Protein AF-A0A177AQ16-F1 (afdb_monomer)

Solvent-accessible surface area (backbone atoms only — not comparable to full-atom values): 6070 Å² total; per-residue (Å²): 133,86,78,78,77,76,76,66,74,40,43,29,42,96,90,61,44,69,71,52,60,53,62,63,48,50,55,49,49,52,50,51,50,56,73,67,41,44,100,90,51,68,73,52,68,69,56,49,39,50,51,51,53,63,45,31,23,72,60,44,40,55,52,37,63,75,70,69,60,80,88,45,57,67,56,44,51,53,54,47,62,66,61,51,77,66,61,54,54,47,57,52,49,53,54,55,56,65,73,75,112

Organism: NCBI:txid1819745

Secondary structure (DSSP, 8-state):
-----PPPPPSB-TTS-BSS-HHHHHHHHHHHHHHH-BTTBPPPHHHHHHHHHHHT-HHHHHHHHHHT--S-HHHHHHHHHH--HHHHHHHHHHHHHHTT-

pLDDT: mean 77.18, std 14.96, range [37.41, 91.69]

Structure (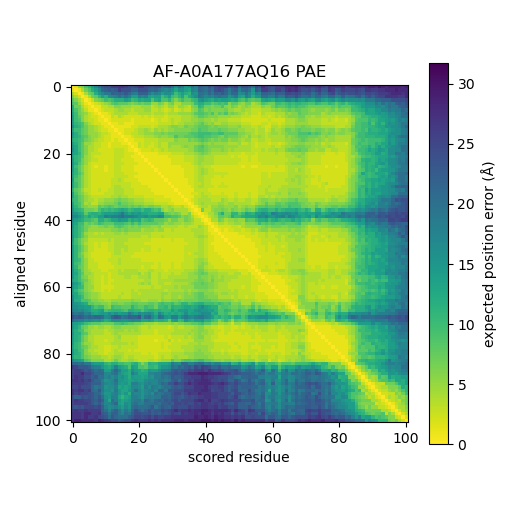mmCIF, N/CA/C/O backbone):
data_AF-A0A177AQ16-F1
#
_entry.id   AF-A0A177AQ16-F1
#
loop_
_atom_site.group_PDB
_atom_site.id
_atom_site.type_symbol
_atom_site.label_atom_id
_atom_site.label_alt_id
_atom_site.label_comp_id
_atom_site.label_asym_id
_atom_site.label_entity_id
_atom_site.label_seq_id
_atom_site.pdbx_PDB_ins_code
_atom_site.Cartn_x
_atom_site.Cartn_y
_atom_site.Cartn_z
_atom_site.occupancy
_atom_site.B_iso_or_equiv
_atom_site.auth_seq_id
_atom_site.auth_comp_id
_atom_site.auth_asym_id
_atom_site.auth_atom_id
_atom_site.pdbx_PDB_model_num
ATOM 1 N N . MET A 1 1 ? -17.857 22.119 0.688 1.00 37.41 1 MET A N 1
ATOM 2 C CA . MET A 1 1 ? -16.817 21.950 -0.349 1.00 37.41 1 MET A CA 1
ATOM 3 C C . MET A 1 1 ? -16.140 20.616 -0.064 1.00 37.41 1 MET A C 1
ATOM 5 O O . MET A 1 1 ? -15.395 20.536 0.899 1.00 37.41 1 MET A O 1
ATOM 9 N N . TYR A 1 2 ? -16.501 19.542 -0.773 1.00 42.00 2 TYR A N 1
ATOM 10 C CA . TYR A 1 2 ? -15.876 18.234 -0.548 1.00 42.00 2 TYR A CA 1
ATOM 11 C C . TYR A 1 2 ? -14.489 18.258 -1.191 1.00 42.00 2 TYR A C 1
ATOM 13 O O . TYR A 1 2 ? -14.365 18.243 -2.414 1.00 42.00 2 TYR A O 1
ATOM 21 N N . THR A 1 3 ? -13.442 18.375 -0.379 1.00 47.94 3 THR A N 1
ATOM 22 C CA . THR A 1 3 ? -12.072 18.142 -0.833 1.00 47.94 3 THR A CA 1
ATOM 23 C C . THR A 1 3 ? -11.933 16.652 -1.105 1.00 47.94 3 THR A C 1
ATOM 25 O O . THR A 1 3 ? -11.768 15.861 -0.180 1.00 47.94 3 THR A O 1
ATOM 28 N N . TRP A 1 4 ? -12.061 16.256 -2.370 1.00 52.28 4 TRP A N 1
ATOM 29 C CA . TRP A 1 4 ? -11.759 14.896 -2.796 1.00 52.28 4 TRP A CA 1
ATOM 30 C C . TRP A 1 4 ? -10.267 14.662 -2.586 1.00 52.28 4 TRP A C 1
ATOM 32 O O . TRP A 1 4 ? -9.431 15.194 -3.316 1.00 52.28 4 TRP A O 1
ATOM 42 N N . ILE A 1 5 ? -9.924 13.914 -1.543 1.00 66.12 5 ILE A N 1
ATOM 43 C CA . ILE A 1 5 ? -8.538 13.541 -1.291 1.00 66.12 5 ILE A CA 1
ATOM 44 C C . ILE A 1 5 ? -8.192 12.471 -2.308 1.00 66.12 5 ILE A C 1
ATOM 46 O O . ILE A 1 5 ? -8.770 11.385 -2.322 1.00 66.12 5 ILE A O 1
ATOM 50 N N . VAL A 1 6 ? -7.269 12.816 -3.196 1.00 75.69 6 VAL A N 1
ATOM 51 C CA . VAL A 1 6 ? -6.828 11.918 -4.255 1.00 75.69 6 VAL A CA 1
ATOM 52 C C . VAL A 1 6 ? -6.042 10.773 -3.608 1.00 75.69 6 VAL A C 1
ATOM 54 O O . VAL A 1 6 ? -5.117 11.048 -2.836 1.00 75.69 6 VAL A O 1
ATOM 57 N N . PRO A 1 7 ? -6.381 9.503 -3.895 1.00 80.50 7 PRO A N 1
ATOM 58 C CA . PRO A 1 7 ? -5.606 8.377 -3.399 1.00 80.50 7 PRO A CA 1
ATOM 59 C C . PRO A 1 7 ? -4.150 8.474 -3.880 1.00 80.50 7 PRO A C 1
ATOM 61 O O . PRO A 1 7 ? -3.880 9.010 -4.964 1.00 80.50 7 PRO A O 1
ATOM 64 N N . PRO A 1 8 ? -3.184 7.979 -3.088 1.00 86.12 8 PRO A N 1
ATOM 65 C CA . PRO A 1 8 ? -1.796 7.947 -3.516 1.00 86.12 8 PRO A CA 1
ATOM 66 C C . PRO A 1 8 ? -1.663 7.148 -4.817 1.00 86.12 8 PRO A C 1
ATOM 68 O O . PRO A 1 8 ? -2.356 6.156 -5.032 1.00 86.12 8 PRO A O 1
ATOM 71 N N . ARG A 1 9 ? -0.755 7.587 -5.696 1.00 87.06 9 ARG A N 1
ATOM 72 C CA . ARG A 1 9 ? -0.398 6.818 -6.896 1.00 87.06 9 ARG A CA 1
ATOM 73 C C . ARG A 1 9 ? 0.206 5.474 -6.486 1.00 87.06 9 ARG A C 1
ATOM 75 O O . ARG A 1 9 ? 0.833 5.389 -5.432 1.00 87.06 9 ARG A O 1
ATOM 82 N N . GLU A 1 10 ? 0.068 4.473 -7.348 1.00 89.50 10 GLU A N 1
ATOM 83 C CA . GLU A 1 10 ? 0.676 3.149 -7.172 1.00 89.50 10 GLU A CA 1
ATOM 84 C C . GLU A 1 10 ? 2.178 3.259 -6.873 1.00 89.50 10 GLU A C 1
ATOM 86 O O . GLU A 1 10 ? 2.868 4.108 -7.445 1.00 89.50 10 GLU A O 1
ATOM 91 N N . LEU A 1 11 ? 2.695 2.401 -5.989 1.00 88.75 11 LEU A N 1
ATOM 92 C CA . LEU A 1 11 ? 4.097 2.445 -5.564 1.00 88.75 11 LEU A CA 1
ATOM 93 C C . LEU A 1 11 ? 5.050 2.082 -6.711 1.00 88.75 11 LEU A C 1
ATOM 95 O O . LEU A 1 11 ? 6.106 2.696 -6.862 1.00 88.75 11 LEU A O 1
ATOM 99 N N . ILE A 1 12 ? 4.670 1.091 -7.520 1.00 86.19 12 ILE A N 1
ATOM 100 C CA . ILE A 1 12 ? 5.443 0.617 -8.670 1.00 86.19 12 ILE A CA 1
ATOM 101 C C . ILE A 1 12 ? 4.624 0.833 -9.939 1.00 86.19 12 ILE A C 1
ATOM 103 O O . ILE A 1 12 ? 3.521 0.310 -10.059 1.00 86.19 12 ILE A O 1
ATOM 107 N N . ASP A 1 13 ? 5.187 1.561 -10.902 1.00 83.00 13 ASP A N 1
ATOM 108 C CA . ASP A 1 13 ? 4.534 1.830 -12.178 1.00 83.00 13 ASP A CA 1
ATOM 109 C C . ASP A 1 13 ? 4.487 0.599 -13.106 1.00 83.00 13 ASP A C 1
ATOM 111 O O . ASP A 1 13 ? 5.110 -0.446 -12.886 1.00 83.00 13 ASP A O 1
ATOM 115 N N . LYS A 1 14 ? 3.797 0.747 -14.242 1.00 81.50 14 LYS A N 1
ATOM 116 C CA . LYS A 1 14 ? 3.700 -0.294 -15.280 1.00 81.50 14 LYS A CA 1
ATOM 117 C C . LYS A 1 14 ? 5.061 -0.726 -15.840 1.00 81.50 14 LYS A C 1
ATOM 119 O O . LYS A 1 14 ? 5.206 -1.861 -16.295 1.00 81.50 14 LYS A O 1
ATOM 124 N N . THR A 1 15 ? 6.079 0.131 -15.790 1.00 78.94 15 THR A N 1
ATOM 125 C CA . THR A 1 15 ? 7.446 -0.189 -16.234 1.00 78.94 15 THR A CA 1
ATOM 126 C C . THR A 1 15 ? 8.242 -0.967 -15.187 1.00 78.94 15 THR A C 1
ATOM 128 O O . THR A 1 15 ? 9.278 -1.549 -15.515 1.00 78.94 15 THR A O 1
ATOM 131 N N . GLY A 1 16 ? 7.706 -1.076 -13.970 1.00 74.94 16 GLY A N 1
ATOM 132 C CA . GLY A 1 16 ? 8.339 -1.713 -12.829 1.00 74.94 16 GLY A CA 1
ATOM 133 C C . GLY A 1 16 ? 9.177 -0.758 -11.987 1.00 74.94 16 GLY A C 1
ATOM 134 O O . GLY A 1 16 ? 9.873 -1.250 -11.121 1.00 74.94 16 GLY A O 1
ATOM 135 N N . LYS A 1 17 ? 9.149 0.560 -12.214 1.00 81.25 17 LYS A N 1
ATOM 136 C CA . LYS A 1 17 ? 9.928 1.537 -11.435 1.00 81.25 17 LYS A CA 1
ATOM 137 C C . LYS A 1 17 ? 9.129 2.085 -10.258 1.00 81.25 17 LYS A C 1
ATOM 139 O O . LYS A 1 17 ? 7.907 2.194 -10.341 1.00 81.25 17 LYS A O 1
ATOM 144 N N . PHE A 1 18 ? 9.822 2.489 -9.195 1.00 85.12 18 PHE A N 1
ATOM 145 C CA . PHE A 1 18 ? 9.194 3.242 -8.115 1.00 85.12 18 PHE A CA 1
A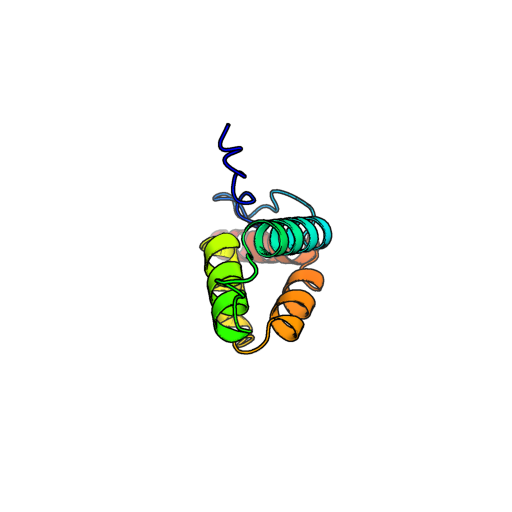TOM 146 C C . PHE A 1 18 ? 8.705 4.602 -8.613 1.00 85.12 18 PHE A C 1
ATOM 148 O O . PHE A 1 18 ? 9.453 5.345 -9.250 1.00 85.12 18 PHE A O 1
ATOM 155 N N . THR A 1 19 ? 7.447 4.933 -8.323 1.00 85.25 19 THR A N 1
ATOM 156 C CA . THR A 1 19 ? 6.878 6.256 -8.637 1.00 85.25 19 THR A CA 1
ATOM 157 C C . THR A 1 19 ? 7.308 7.317 -7.627 1.00 85.25 19 THR A C 1
ATOM 159 O O . THR A 1 19 ? 7.345 8.509 -7.933 1.00 85.25 19 THR A O 1
ATOM 162 N N . ILE A 1 20 ? 7.617 6.875 -6.412 1.00 87.31 20 ILE A N 1
ATOM 163 C CA . ILE A 1 20 ? 8.108 7.652 -5.286 1.00 87.31 20 ILE A CA 1
ATOM 164 C C . ILE A 1 20 ? 8.875 6.699 -4.365 1.00 87.31 20 ILE A C 1
ATOM 166 O O . ILE A 1 20 ? 8.658 5.488 -4.395 1.00 87.31 20 ILE A O 1
ATOM 170 N N . ASP A 1 21 ? 9.751 7.257 -3.536 1.00 87.06 21 ASP A N 1
ATOM 171 C CA . ASP A 1 21 ? 10.392 6.534 -2.443 1.00 87.06 21 ASP A CA 1
ATOM 172 C C . ASP A 1 21 ? 9.367 5.712 -1.612 1.00 87.06 21 ASP A C 1
ATOM 174 O O . ASP A 1 21 ? 8.333 6.264 -1.208 1.00 87.06 21 ASP A O 1
ATOM 178 N N . PRO A 1 22 ? 9.623 4.413 -1.345 1.00 88.50 22 PRO A N 1
ATOM 179 C CA . PRO A 1 22 ? 8.696 3.545 -0.617 1.00 88.50 22 PRO A CA 1
ATOM 180 C C . PRO A 1 22 ? 8.335 4.029 0.790 1.00 88.50 22 PRO A C 1
ATOM 182 O O . PRO A 1 22 ? 7.206 3.810 1.233 1.00 88.50 22 PRO A O 1
ATOM 185 N N . ILE A 1 23 ? 9.250 4.708 1.493 1.00 89.50 23 ILE A N 1
ATOM 186 C CA . ILE A 1 23 ? 8.979 5.260 2.829 1.00 89.50 23 ILE A CA 1
ATOM 187 C C . ILE A 1 23 ? 7.967 6.398 2.701 1.00 89.50 23 ILE A C 1
ATOM 189 O O . ILE A 1 23 ? 6.921 6.367 3.349 1.00 89.50 23 ILE A O 1
ATOM 193 N N . ARG A 1 24 ? 8.220 7.343 1.789 1.00 89.19 24 ARG A N 1
ATOM 194 C CA . ARG A 1 24 ? 7.285 8.442 1.496 1.00 89.19 24 ARG A CA 1
ATOM 195 C C . ARG A 1 24 ? 5.933 7.954 0.985 1.00 89.19 24 ARG A C 1
ATOM 197 O O . ARG A 1 24 ? 4.915 8.606 1.210 1.00 89.19 24 ARG A O 1
ATOM 204 N N . TRP A 1 25 ? 5.899 6.836 0.265 1.00 91.69 25 TRP A N 1
ATOM 205 C CA . TRP A 1 25 ? 4.642 6.235 -0.171 1.00 91.69 25 TRP A CA 1
ATOM 206 C C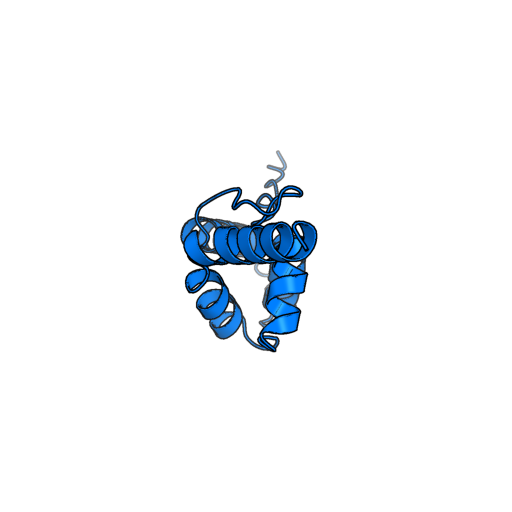 . TRP A 1 25 ? 3.804 5.744 1.014 1.00 91.69 25 TRP A C 1
ATOM 208 O O . TRP A 1 25 ? 2.616 6.058 1.087 1.00 91.69 25 TRP A O 1
ATOM 218 N N . ILE A 1 26 ? 4.428 5.037 1.965 1.00 91.06 26 ILE A N 1
ATOM 219 C CA . ILE A 1 26 ? 3.766 4.565 3.191 1.00 91.06 26 ILE A CA 1
ATOM 220 C C . ILE A 1 26 ? 3.166 5.745 3.960 1.00 91.06 26 ILE A C 1
ATOM 222 O O . ILE A 1 26 ? 1.991 5.692 4.314 1.00 91.06 26 ILE A O 1
ATOM 226 N N . GLU A 1 27 ? 3.933 6.819 4.154 1.00 90.75 27 GLU A N 1
ATOM 227 C CA . GLU A 1 27 ? 3.469 8.024 4.856 1.00 90.75 27 GLU A CA 1
ATOM 228 C C . GLU A 1 27 ? 2.230 8.635 4.183 1.00 90.75 27 GLU A C 1
ATOM 230 O O . GLU A 1 27 ? 1.269 9.016 4.852 1.00 90.75 27 GLU A O 1
ATOM 235 N N . LYS A 1 28 ? 2.201 8.681 2.843 1.00 91.06 28 LYS A N 1
ATOM 236 C CA . LYS A 1 28 ? 1.035 9.174 2.093 1.00 91.06 28 LYS A CA 1
ATOM 237 C C . LYS A 1 28 ? -0.192 8.285 2.255 1.00 91.06 28 LYS A C 1
ATOM 239 O O . LYS A 1 28 ? -1.302 8.806 2.324 1.00 91.06 28 LYS A O 1
ATOM 244 N N . VAL A 1 29 ? -0.014 6.967 2.302 1.00 90.50 29 VAL A N 1
ATOM 245 C CA . VAL A 1 29 ? -1.116 6.022 2.538 1.00 90.50 29 VAL A CA 1
ATOM 246 C C . VAL A 1 29 ? -1.646 6.153 3.959 1.00 90.50 29 VAL A C 1
ATOM 248 O O . VAL A 1 29 ? -2.855 6.165 4.152 1.00 90.50 29 VAL A O 1
ATOM 251 N N . GLU A 1 30 ? -0.771 6.295 4.953 1.00 90.19 30 GLU A N 1
ATOM 252 C CA . GLU A 1 30 ? -1.183 6.515 6.342 1.00 90.19 30 GLU A CA 1
ATOM 253 C C . GLU A 1 30 ? -1.952 7.825 6.501 1.00 90.19 30 GLU A C 1
ATOM 255 O O . GLU A 1 30 ? -3.004 7.838 7.135 1.00 90.19 30 GLU A O 1
ATOM 260 N N . ALA A 1 31 ? -1.480 8.904 5.871 1.00 88.56 31 ALA A N 1
ATOM 261 C CA . ALA A 1 31 ? -2.204 10.168 5.832 1.00 88.56 31 ALA A CA 1
ATOM 262 C C . ALA A 1 31 ? -3.561 10.011 5.129 1.00 88.56 31 ALA A C 1
ATOM 264 O O . ALA A 1 31 ? -4.573 10.473 5.644 1.00 88.56 31 ALA A O 1
ATOM 265 N N . TYR A 1 32 ? -3.608 9.308 3.994 1.00 89.31 32 TYR A N 1
ATOM 266 C CA . TYR A 1 32 ? -4.855 9.026 3.283 1.00 89.31 32 TYR A CA 1
ATOM 267 C C . TYR A 1 32 ? -5.850 8.257 4.160 1.00 89.31 32 TYR A C 1
ATOM 269 O O . TYR A 1 32 ? -7.011 8.647 4.245 1.00 89.31 32 TYR A O 1
ATOM 277 N N . ILE A 1 33 ? -5.402 7.206 4.849 1.00 88.50 33 ILE A N 1
ATOM 278 C CA . ILE A 1 33 ? -6.227 6.441 5.791 1.00 88.50 33 ILE A CA 1
ATOM 279 C C . ILE A 1 33 ? -6.734 7.358 6.902 1.00 88.50 33 ILE A C 1
ATOM 281 O O . ILE A 1 33 ? -7.936 7.425 7.118 1.00 88.50 33 ILE A O 1
ATOM 285 N N . CYS A 1 34 ? -5.839 8.103 7.551 1.00 86.94 34 CYS A N 1
ATOM 286 C CA . CYS A 1 34 ? -6.168 8.979 8.672 1.00 86.94 34 CYS A CA 1
ATOM 287 C C . CYS A 1 34 ? -7.229 10.024 8.304 1.00 86.94 34 CYS A C 1
ATOM 289 O O . CYS A 1 34 ? -8.151 10.253 9.077 1.00 86.94 34 CYS A O 1
ATOM 291 N N . ILE A 1 35 ? -7.139 10.631 7.115 1.00 84.88 35 ILE A N 1
ATOM 292 C CA . ILE A 1 35 ? -8.108 11.657 6.717 1.00 84.88 35 ILE A CA 1
ATOM 293 C C . ILE A 1 35 ? -9.462 11.047 6.306 1.00 84.88 35 ILE A C 1
ATOM 295 O O . ILE A 1 35 ? -10.495 11.697 6.449 1.00 84.88 35 ILE A O 1
ATOM 299 N N . ASN A 1 36 ? -9.480 9.811 5.797 1.00 82.19 36 ASN A N 1
ATOM 300 C CA . ASN A 1 36 ? -10.729 9.118 5.457 1.00 82.19 36 ASN A CA 1
ATOM 301 C C . ASN A 1 36 ? -11.378 8.418 6.664 1.00 82.19 36 ASN A C 1
ATOM 303 O O . ASN A 1 36 ? -12.559 8.075 6.600 1.00 82.19 36 ASN A O 1
ATOM 307 N N . GLU A 1 37 ? -10.639 8.201 7.754 1.00 84.69 37 GLU A N 1
ATOM 308 C CA . GLU A 1 37 ? -11.199 7.722 9.014 1.00 84.69 37 GLU A CA 1
ATOM 309 C C . GLU A 1 37 ? -12.029 8.835 9.668 1.00 84.69 37 GLU A C 1
ATOM 31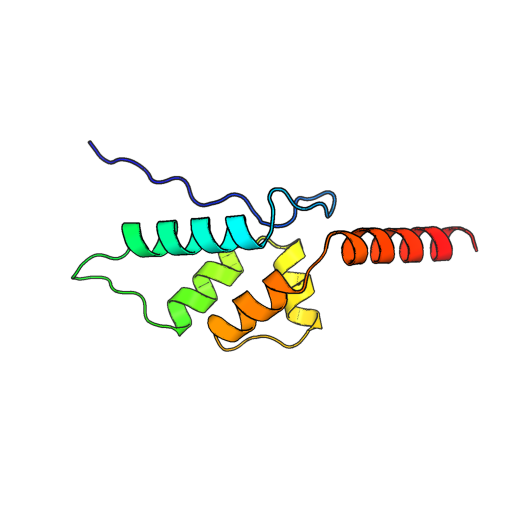1 O O . GLU A 1 37 ? -11.526 9.899 10.024 1.00 84.69 37 GLU A O 1
ATOM 316 N N . THR A 1 38 ? -13.321 8.576 9.857 1.00 77.56 38 THR A N 1
ATOM 317 C CA . THR A 1 38 ? -14.211 9.419 10.666 1.00 77.56 38 THR A CA 1
ATOM 318 C C . THR A 1 38 ? -14.480 8.748 12.011 1.00 77.56 38 THR A C 1
ATOM 320 O O . THR A 1 38 ? -14.252 7.547 12.170 1.00 77.56 38 THR A O 1
ATOM 323 N N . GLU A 1 39 ? -15.019 9.487 12.987 1.00 69.75 39 GLU A N 1
ATOM 324 C CA . GLU A 1 39 ? -15.413 8.920 14.292 1.00 69.75 39 GLU A CA 1
ATOM 325 C C . GLU A 1 39 ? -16.370 7.722 14.160 1.00 69.75 39 GLU A C 1
ATOM 327 O O . GLU A 1 39 ? -16.341 6.804 14.977 1.00 69.75 39 GLU A O 1
ATOM 332 N N . THR A 1 40 ? -17.179 7.700 13.100 1.00 70.19 40 THR A N 1
ATOM 333 C CA . THR A 1 40 ? -18.155 6.644 12.804 1.00 70.19 40 THR A CA 1
ATOM 334 C C . THR A 1 40 ? -17.634 5.547 11.874 1.00 70.19 40 THR A C 1
ATOM 336 O O . THR A 1 40 ? -18.298 4.523 11.732 1.00 70.19 40 THR A O 1
ATOM 339 N N . ASN A 1 41 ? -16.469 5.724 11.242 1.00 78.06 41 ASN A N 1
ATOM 340 C CA . ASN A 1 41 ? -15.930 4.793 10.248 1.00 78.06 41 ASN A CA 1
ATOM 341 C C . ASN A 1 41 ? -14.416 4.611 10.416 1.00 78.06 41 ASN A C 1
ATOM 343 O O . ASN A 1 41 ? -13.615 4.945 9.540 1.00 78.06 41 ASN A O 1
ATOM 347 N N . LYS A 1 42 ? -14.025 4.101 11.585 1.00 85.06 42 LYS A N 1
ATOM 348 C CA . LYS A 1 42 ? -12.634 3.761 11.877 1.00 85.06 42 LYS A CA 1
ATOM 349 C C . LYS A 1 42 ? -12.303 2.406 11.263 1.00 85.06 42 LYS A C 1
ATOM 351 O O . LYS A 1 42 ? -12.966 1.412 11.560 1.00 85.06 42 LYS A O 1
ATOM 356 N N . LEU A 1 43 ? -11.272 2.361 10.424 1.00 85.88 43 LEU A N 1
ATOM 357 C CA . LEU A 1 43 ? -10.870 1.126 9.770 1.00 85.88 43 LEU A CA 1
ATOM 358 C C . LEU A 1 43 ? -10.167 0.229 10.791 1.00 85.88 43 LEU A C 1
ATOM 360 O O . LEU A 1 43 ? -9.245 0.647 11.500 1.00 85.88 43 LEU A O 1
ATOM 364 N N . ASN A 1 44 ? -10.588 -1.028 10.858 1.00 89.00 44 ASN A N 1
ATOM 365 C CA . ASN A 1 44 ? -9.854 -2.037 11.605 1.00 89.00 44 ASN A CA 1
ATOM 366 C C . ASN A 1 44 ? -8.557 -2.425 10.862 1.00 89.00 44 ASN A C 1
ATOM 368 O O . ASN A 1 44 ? -8.322 -2.045 9.712 1.00 89.00 44 ASN A O 1
ATOM 372 N N . GLU A 1 45 ? -7.687 -3.183 11.526 1.00 87.56 45 GLU A N 1
ATOM 373 C CA . GLU A 1 45 ? -6.374 -3.544 10.977 1.00 87.56 45 GLU A CA 1
ATOM 374 C C . GLU A 1 45 ? -6.481 -4.320 9.652 1.00 87.56 45 GLU A C 1
ATOM 376 O O . GLU A 1 45 ? -5.744 -4.035 8.708 1.00 87.56 45 GLU A O 1
ATOM 381 N N . SER A 1 46 ? -7.429 -5.257 9.529 1.00 87.88 46 SER A N 1
ATOM 382 C CA . SER A 1 46 ? -7.598 -6.043 8.301 1.00 87.88 46 SER A CA 1
ATOM 383 C C . SER A 1 46 ? -8.080 -5.186 7.127 1.00 87.88 46 SER A C 1
ATOM 385 O O . SER A 1 46 ? -7.608 -5.362 6.003 1.00 87.88 46 SER A O 1
ATOM 387 N N . GLN A 1 47 ? -8.950 -4.206 7.381 1.00 88.88 47 GLN A N 1
ATOM 388 C CA . GLN A 1 47 ? -9.372 -3.218 6.391 1.00 88.88 47 GLN A CA 1
ATOM 389 C C . GLN A 1 47 ? -8.210 -2.315 5.963 1.00 88.88 47 GLN A C 1
ATOM 391 O O . GLN A 1 47 ? -8.056 -2.058 4.771 1.00 88.88 47 GLN A O 1
ATOM 396 N N . LYS A 1 48 ? -7.349 -1.888 6.897 1.00 89.56 48 LYS A N 1
ATOM 397 C CA . LYS A 1 48 ? -6.137 -1.105 6.587 1.00 89.56 48 LYS A CA 1
ATOM 398 C C . LYS A 1 48 ? -5.157 -1.891 5.724 1.00 89.56 48 LYS A C 1
ATOM 400 O O . LYS A 1 48 ? -4.653 -1.365 4.735 1.00 89.56 48 LYS A O 1
ATOM 405 N N . VAL A 1 49 ? -4.938 -3.162 6.060 1.00 89.31 49 VAL A N 1
ATOM 406 C CA . VAL A 1 49 ? -4.112 -4.092 5.277 1.00 89.31 49 VAL A CA 1
ATOM 407 C C . VAL A 1 49 ? -4.675 -4.273 3.868 1.00 89.31 49 VAL A C 1
ATOM 409 O O . VAL A 1 49 ? -3.924 -4.197 2.896 1.00 89.31 49 VAL A O 1
ATOM 412 N N . CYS A 1 50 ? -5.987 -4.490 3.748 1.00 88.56 50 CYS A N 1
ATOM 413 C CA . CYS A 1 50 ? -6.659 -4.634 2.459 1.00 88.56 50 CYS A CA 1
ATOM 414 C C . CYS A 1 50 ? -6.493 -3.367 1.611 1.00 88.56 50 CYS A C 1
ATOM 416 O O . CYS A 1 50 ? -5.991 -3.428 0.492 1.00 88.56 50 CYS A O 1
ATOM 418 N N . LEU A 1 51 ? -6.792 -2.201 2.187 1.00 89.50 51 LEU A N 1
ATOM 419 C CA . LEU A 1 51 ? -6.668 -0.918 1.504 1.00 89.50 51 LEU A CA 1
ATOM 420 C C . LEU A 1 51 ? -5.227 -0.635 1.059 1.00 89.50 51 LEU A C 1
ATOM 422 O O . LEU A 1 51 ? -5.005 -0.181 -0.059 1.00 89.50 51 LEU A O 1
ATOM 426 N N . MET A 1 52 ? -4.232 -0.943 1.892 1.00 90.00 52 MET A N 1
ATOM 427 C CA . MET A 1 52 ? -2.826 -0.793 1.515 1.00 90.00 52 MET A CA 1
ATOM 428 C C . MET A 1 52 ? -2.462 -1.686 0.321 1.00 90.00 52 MET A C 1
ATOM 430 O O . MET A 1 52 ? -1.755 -1.234 -0.577 1.00 90.00 52 MET A O 1
ATOM 434 N N . LYS A 1 53 ? -2.958 -2.931 0.285 1.00 88.31 53 LYS A N 1
ATOM 435 C CA . LYS A 1 53 ? -2.740 -3.873 -0.827 1.00 88.31 53 LYS A CA 1
ATOM 436 C C . LYS A 1 53 ? -3.419 -3.437 -2.125 1.00 88.31 53 LYS A C 1
ATOM 438 O O . LYS A 1 53 ? -2.872 -3.733 -3.182 1.00 88.31 53 LYS A O 1
ATOM 443 N N . GLU A 1 54 ? -4.558 -2.759 -2.044 1.00 88.19 54 GLU A N 1
ATOM 444 C CA . GLU A 1 54 ? -5.238 -2.180 -3.208 1.00 88.19 54 GLU A CA 1
ATOM 445 C C . GLU A 1 54 ? -4.487 -0.945 -3.728 1.00 88.19 54 GLU A C 1
ATOM 447 O O . GLU A 1 54 ? -4.211 -0.830 -4.919 1.00 88.19 54 GLU A O 1
ATOM 452 N N . LEU A 1 55 ? -4.069 -0.045 -2.830 1.00 89.62 55 LEU A N 1
ATOM 453 C CA . LEU A 1 55 ? -3.389 1.200 -3.204 1.00 89.62 55 LEU A CA 1
ATOM 454 C C . LEU A 1 55 ? -1.966 0.986 -3.740 1.00 89.62 55 LEU A C 1
ATOM 456 O O . LEU A 1 55 ? -1.463 1.818 -4.496 1.00 89.62 55 LEU A O 1
ATOM 460 N N . ILE A 1 56 ? -1.284 -0.095 -3.340 1.00 88.56 56 ILE A N 1
ATOM 461 C CA . ILE A 1 56 ? 0.117 -0.331 -3.724 1.00 88.56 56 ILE A CA 1
ATOM 462 C C . ILE A 1 56 ? 0.295 -0.589 -5.227 1.00 88.56 56 ILE A C 1
ATOM 464 O O . ILE A 1 56 ? 1.379 -0.337 -5.763 1.00 88.56 56 ILE A O 1
ATOM 468 N N . GLY A 1 57 ? -0.768 -1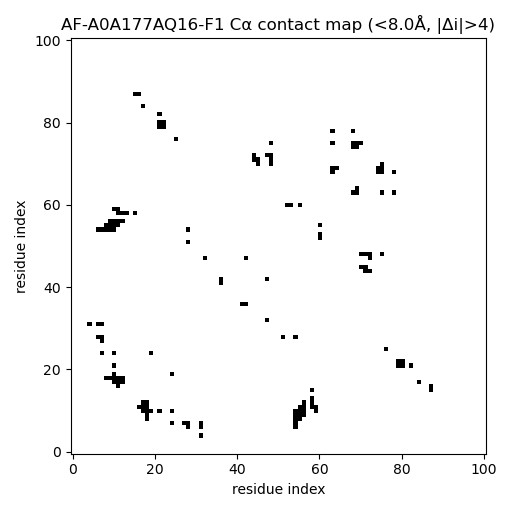.027 -5.905 1.00 87.25 57 GLY A N 1
ATOM 469 C CA . GLY A 1 57 ? -0.781 -1.355 -7.327 1.00 87.25 57 GLY A CA 1
ATOM 470 C C . GLY A 1 57 ? -0.371 -2.799 -7.626 1.00 87.25 57 GLY A C 1
ATOM 471 O O . GLY A 1 57 ? 0.317 -3.467 -6.849 1.00 87.25 57 GLY A O 1
ATOM 472 N N . GLU A 1 58 ? -0.775 -3.283 -8.800 1.00 85.62 58 GLU A N 1
ATOM 473 C CA . GLU A 1 58 ? -0.702 -4.698 -9.190 1.00 85.62 58 GLU A CA 1
ATOM 474 C C . GLU A 1 58 ? 0.722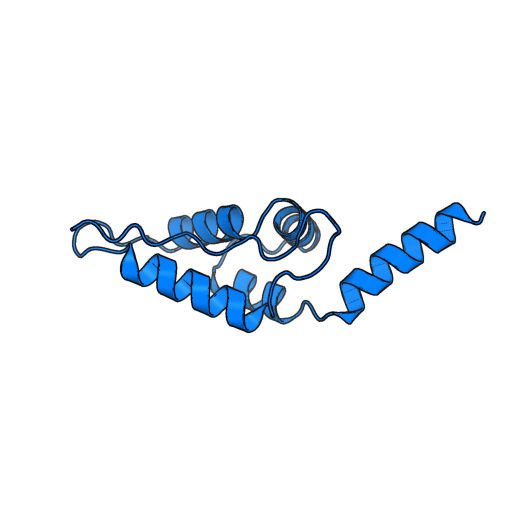 -5.282 -9.123 1.00 85.62 58 GLU A C 1
ATOM 476 O O . GLU A 1 58 ? 0.941 -6.380 -8.606 1.00 85.62 58 GLU A O 1
ATOM 481 N N . LYS A 1 59 ? 1.732 -4.545 -9.604 1.00 82.94 59 LYS A N 1
ATOM 482 C CA . LYS A 1 59 ? 3.121 -5.037 -9.618 1.00 82.94 59 LYS A CA 1
ATOM 483 C C . LYS A 1 59 ? 3.706 -5.207 -8.222 1.00 82.94 59 LYS A C 1
ATOM 485 O O . LYS A 1 59 ? 4.333 -6.227 -7.936 1.00 82.94 59 LYS A O 1
ATOM 490 N N . ALA A 1 60 ? 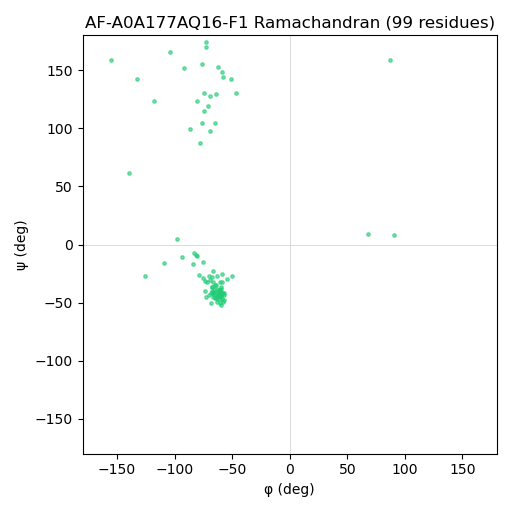3.499 -4.220 -7.360 1.00 84.44 60 ALA A N 1
ATOM 491 C CA . ALA A 1 60 ? 3.946 -4.286 -5.978 1.00 84.44 60 ALA A CA 1
ATOM 492 C C . ALA A 1 60 ? 3.170 -5.356 -5.198 1.00 84.44 60 ALA A C 1
ATOM 494 O O . ALA A 1 60 ? 3.759 -6.104 -4.419 1.00 84.44 60 ALA A O 1
ATOM 495 N N . HIS A 1 61 ? 1.877 -5.509 -5.481 1.00 87.06 61 HIS A N 1
ATOM 496 C CA . HIS A 1 61 ? 1.061 -6.577 -4.919 1.00 87.06 61 HIS A CA 1
ATOM 497 C C . HIS A 1 61 ? 1.599 -7.971 -5.289 1.00 87.06 61 HIS A C 1
ATOM 499 O O . HIS A 1 61 ? 1.726 -8.845 -4.430 1.00 87.06 61 HIS A O 1
ATOM 505 N N . ASN A 1 62 ? 1.994 -8.179 -6.547 1.00 83.75 62 ASN A N 1
ATOM 506 C CA . ASN A 1 62 ? 2.605 -9.435 -6.989 1.00 83.75 62 ASN A CA 1
ATOM 507 C C . ASN A 1 62 ? 3.949 -9.712 -6.300 1.00 83.75 62 ASN A C 1
ATOM 509 O O . ASN A 1 62 ? 4.252 -10.864 -5.986 1.00 83.75 62 ASN A O 1
ATOM 513 N N . ARG A 1 63 ? 4.736 -8.669 -6.011 1.00 83.06 63 ARG A N 1
ATOM 514 C CA . ARG A 1 63 ? 5.977 -8.795 -5.235 1.00 83.06 63 ARG A CA 1
ATOM 515 C C . ARG A 1 63 ? 5.706 -9.220 -3.789 1.00 83.06 63 ARG A C 1
ATOM 517 O O . ARG A 1 63 ? 6.358 -10.145 -3.314 1.00 83.06 63 ARG A O 1
ATOM 524 N N . LEU A 1 64 ? 4.702 -8.631 -3.134 1.00 84.44 64 LEU A N 1
ATOM 525 C CA . LEU A 1 64 ? 4.263 -9.035 -1.788 1.00 84.44 64 LEU A CA 1
ATOM 526 C C . LEU A 1 64 ? 3.761 -10.484 -1.739 1.00 84.44 64 LEU A C 1
ATOM 528 O O . LEU A 1 64 ? 4.044 -11.211 -0.790 1.00 84.44 64 LEU A O 1
ATOM 532 N N . LYS A 1 65 ? 3.040 -10.942 -2.772 1.00 81.25 65 LYS A N 1
ATOM 533 C CA . LYS A 1 65 ? 2.592 -12.344 -2.853 1.00 81.25 65 LYS A CA 1
ATOM 534 C C . LYS A 1 65 ? 3.762 -13.329 -2.856 1.00 81.25 65 LYS A C 1
ATOM 536 O O . LYS A 1 65 ? 3.661 -14.376 -2.226 1.00 81.25 65 LYS A O 1
ATOM 541 N N . ARG A 1 66 ? 4.873 -12.995 -3.525 1.00 75.06 66 ARG A N 1
ATOM 542 C CA . ARG A 1 66 ? 6.080 -13.842 -3.558 1.00 75.06 66 ARG A CA 1
ATOM 543 C C . ARG A 1 66 ? 6.801 -13.906 -2.212 1.00 75.06 66 ARG A C 1
ATOM 545 O O . ARG A 1 66 ? 7.407 -14.929 -1.922 1.00 75.06 66 ARG A O 1
ATOM 552 N N . SER A 1 67 ? 6.739 -12.847 -1.402 1.00 70.38 67 SER A N 1
ATOM 553 C CA . SER A 1 67 ? 7.401 -12.803 -0.090 1.00 70.38 67 SER A CA 1
ATOM 554 C C . SER A 1 67 ? 6.603 -13.495 1.025 1.00 70.38 67 SER A C 1
ATOM 556 O O . SER A 1 67 ? 7.107 -13.640 2.136 1.00 70.38 67 SER A O 1
ATOM 558 N N . GLY A 1 68 ? 5.350 -13.902 0.771 1.00 69.19 68 GLY A N 1
ATOM 559 C CA . GLY A 1 68 ? 4.470 -14.504 1.783 1.00 69.19 68 GLY A CA 1
ATOM 560 C C . GLY A 1 68 ? 4.036 -13.533 2.891 1.00 69.19 68 GLY A C 1
ATOM 561 O O . GLY A 1 68 ? 3.429 -13.939 3.880 1.00 69.19 68 GLY A O 1
ATOM 562 N N . THR A 1 69 ? 4.330 -12.237 2.751 1.00 67.44 69 THR A N 1
ATOM 563 C CA . THR A 1 69 ? 4.054 -11.221 3.772 1.00 67.44 69 THR A CA 1
ATOM 564 C C . THR A 1 69 ? 2.626 -10.698 3.608 1.00 67.44 69 THR A C 1
ATOM 566 O O . THR A 1 69 ? 2.358 -9.879 2.732 1.00 67.44 69 THR A O 1
ATOM 569 N N . SER A 1 70 ? 1.680 -11.196 4.412 1.00 63.31 70 SER A N 1
ATOM 570 C CA . SER A 1 70 ? 0.249 -11.011 4.111 1.00 63.31 70 SER A CA 1
ATOM 571 C C . SER A 1 70 ? -0.602 -10.380 5.220 1.00 63.31 70 SER A C 1
ATOM 573 O O . SER A 1 70 ? -1.603 -9.741 4.893 1.00 63.31 70 SER A O 1
ATOM 575 N N . GLU A 1 71 ? -0.250 -10.524 6.498 1.00 73.81 71 GLU A N 1
ATOM 576 C CA . GLU A 1 71 ? -1.294 -10.489 7.542 1.00 73.81 71 GLU A CA 1
ATOM 577 C C . GLU A 1 71 ? -1.308 -9.252 8.449 1.00 73.81 71 GLU A C 1
ATOM 579 O O . GLU A 1 71 ? -2.319 -8.991 9.092 1.00 73.81 71 GLU A O 1
ATOM 584 N N . SER A 1 72 ? -0.240 -8.451 8.488 1.00 85.06 72 SER A N 1
ATOM 585 C CA . SER A 1 72 ? -0.157 -7.280 9.374 1.00 85.06 72 SER A CA 1
ATOM 586 C C . SER A 1 72 ? 0.337 -6.041 8.639 1.00 85.06 72 SER A C 1
ATOM 588 O O . SER A 1 72 ? 1.270 -6.118 7.832 1.00 85.06 72 SER A O 1
ATOM 590 N N . MET A 1 73 ? -0.229 -4.879 8.982 1.00 85.75 73 MET A N 1
ATOM 591 C CA . MET A 1 73 ? 0.190 -3.586 8.445 1.00 85.75 73 MET A CA 1
ATOM 592 C C . MET A 1 73 ? 1.665 -3.304 8.760 1.00 85.75 73 MET A C 1
ATOM 594 O O . MET A 1 73 ? 2.394 -2.755 7.936 1.00 85.75 73 MET A O 1
ATOM 598 N N . MET A 1 74 ? 2.137 -3.717 9.939 1.00 87.94 74 MET A N 1
ATOM 599 C CA . MET A 1 74 ? 3.538 -3.577 10.338 1.00 87.94 74 MET A CA 1
ATOM 600 C C . MET A 1 74 ? 4.469 -4.395 9.435 1.00 87.94 74 MET A C 1
ATOM 602 O O . MET A 1 74 ? 5.495 -3.881 8.984 1.00 87.94 74 MET A O 1
ATOM 606 N N . LEU A 1 75 ? 4.113 -5.652 9.155 1.00 87.44 75 LEU A N 1
ATOM 607 C CA . LEU A 1 75 ? 4.913 -6.531 8.300 1.00 87.44 75 LEU A CA 1
ATOM 608 C C . LEU A 1 75 ? 4.939 -6.028 6.856 1.00 87.44 75 LEU A C 1
ATOM 610 O O . LEU A 1 75 ? 6.010 -5.980 6.257 1.00 87.44 75 LEU A O 1
ATOM 614 N N . LEU A 1 76 ? 3.798 -5.564 6.336 1.00 88.19 76 LEU A N 1
ATOM 615 C CA . LEU A 1 76 ? 3.724 -4.938 5.014 1.00 88.19 76 LEU A CA 1
ATOM 616 C C . LEU A 1 76 ? 4.644 -3.722 4.909 1.00 88.19 76 LEU A C 1
ATOM 618 O O . LEU A 1 76 ? 5.441 -3.629 3.980 1.00 88.19 76 LEU A O 1
ATOM 622 N N . LYS A 1 77 ? 4.587 -2.808 5.883 1.00 89.62 77 LYS A N 1
ATOM 623 C CA . LYS A 1 77 ? 5.467 -1.632 5.910 1.00 89.62 77 LYS A CA 1
ATOM 624 C C . LYS A 1 77 ? 6.936 -2.031 5.958 1.00 89.62 77 LYS A C 1
ATOM 626 O O . LYS A 1 77 ? 7.738 -1.439 5.248 1.00 89.62 77 LYS A O 1
ATOM 631 N N . LYS A 1 78 ? 7.300 -3.010 6.791 1.00 87.88 78 LYS A N 1
ATOM 632 C CA . LYS A 1 78 ? 8.685 -3.488 6.904 1.00 87.88 78 LYS A CA 1
ATOM 633 C C . LYS A 1 78 ? 9.188 -4.068 5.581 1.00 87.88 78 LYS A C 1
ATOM 635 O O . LYS A 1 78 ? 10.293 -3.735 5.164 1.00 87.88 78 LYS A O 1
ATOM 640 N N . GLU A 1 79 ? 8.368 -4.877 4.922 1.00 88.06 79 GLU A N 1
ATOM 641 C CA . GLU A 1 79 ? 8.684 -5.475 3.625 1.00 88.06 79 GLU A CA 1
ATOM 642 C C . GLU A 1 79 ? 8.863 -4.395 2.553 1.00 88.06 79 GLU A C 1
ATOM 644 O O . GLU A 1 79 ? 9.904 -4.331 1.909 1.00 88.06 79 GLU A O 1
ATOM 649 N N . ILE A 1 80 ? 7.919 -3.461 2.438 1.00 87.75 80 ILE A N 1
ATOM 650 C CA . ILE A 1 80 ? 7.992 -2.350 1.477 1.00 87.75 80 ILE A CA 1
ATOM 651 C C . ILE A 1 80 ? 9.227 -1.473 1.724 1.00 87.75 80 ILE A C 1
ATOM 653 O O . ILE A 1 80 ? 9.917 -1.104 0.778 1.00 87.75 80 ILE A O 1
ATOM 657 N N . LYS A 1 81 ? 9.554 -1.182 2.990 1.00 87.00 81 LYS A N 1
ATOM 658 C CA . LYS A 1 81 ? 10.772 -0.440 3.367 1.00 87.00 81 LYS A CA 1
ATOM 659 C C . LYS A 1 81 ? 12.058 -1.179 2.996 1.00 87.00 81 LYS A C 1
ATOM 661 O O . LYS A 1 81 ? 13.083 -0.538 2.793 1.00 87.00 81 LYS A O 1
ATOM 666 N N . SER A 1 82 ? 12.019 -2.508 2.917 1.00 85.19 82 SER A N 1
ATOM 667 C CA . SER A 1 82 ? 13.166 -3.320 2.495 1.00 85.19 82 SER A CA 1
ATOM 668 C C . SER A 1 82 ? 13.404 -3.266 0.982 1.00 85.19 82 SER A C 1
ATOM 670 O O . SER A 1 82 ? 14.467 -3.663 0.497 1.00 85.19 82 SER A O 1
ATOM 672 N N . TRP A 1 83 ? 12.427 -2.780 0.210 1.00 81.06 83 TRP A N 1
ATOM 673 C CA . TRP A 1 83 ? 12.546 -2.698 -1.233 1.00 81.06 83 TRP A CA 1
ATOM 674 C C . TRP A 1 83 ? 13.409 -1.499 -1.637 1.00 81.06 83 TRP A C 1
ATOM 676 O O . TRP A 1 83 ? 12.916 -0.413 -1.913 1.00 81.06 83 TRP A O 1
ATOM 686 N N . SER A 1 84 ? 14.719 -1.712 -1.703 1.00 66.69 84 SER A N 1
ATOM 687 C CA . SER A 1 84 ? 15.657 -0.758 -2.294 1.00 66.69 84 SER A CA 1
ATOM 688 C C . SER A 1 84 ? 15.605 -0.781 -3.832 1.00 66.69 84 SER A C 1
ATOM 690 O O . SER A 1 84 ? 15.258 -1.803 -4.441 1.00 66.69 84 SER A O 1
ATOM 692 N N . ASP A 1 85 ? 16.002 0.330 -4.471 1.00 57.22 85 ASP A N 1
ATOM 693 C CA . ASP A 1 85 ? 16.118 0.486 -5.940 1.00 57.22 85 ASP A CA 1
ATOM 694 C C . ASP A 1 85 ? 16.923 -0.640 -6.620 1.00 57.22 85 ASP A C 1
ATOM 696 O O . ASP A 1 85 ? 16.704 -0.985 -7.789 1.00 57.22 85 ASP A O 1
ATOM 700 N N . VAL A 1 86 ? 17.844 -1.255 -5.871 1.00 47.91 86 VAL A N 1
ATOM 701 C CA . VAL A 1 86 ? 18.744 -2.314 -6.341 1.00 47.91 86 VAL A CA 1
ATOM 702 C C . VAL A 1 86 ? 17.968 -3.562 -6.779 1.00 47.91 86 VAL A C 1
ATOM 704 O O . VAL A 1 86 ? 18.299 -4.160 -7.802 1.00 47.91 86 VAL A O 1
ATOM 707 N N . ASN A 1 87 ? 16.889 -3.926 -6.079 1.00 50.66 87 ASN A N 1
ATOM 708 C CA . ASN A 1 87 ? 16.199 -5.200 -6.321 1.00 50.66 87 ASN A CA 1
ATOM 709 C C . ASN A 1 87 ? 15.366 -5.223 -7.614 1.00 50.66 87 ASN A C 1
ATOM 711 O O . ASN A 1 87 ? 15.265 -6.258 -8.267 1.00 50.66 87 ASN A O 1
ATOM 715 N N . ILE A 1 88 ? 14.803 -4.087 -8.030 1.00 51.91 88 ILE A N 1
ATOM 716 C CA . ILE A 1 88 ? 14.002 -4.005 -9.265 1.00 51.91 88 ILE A CA 1
ATOM 717 C C . ILE A 1 88 ? 14.902 -4.070 -10.504 1.00 51.91 88 ILE A C 1
ATOM 719 O O . ILE A 1 88 ? 14.583 -4.718 -11.505 1.00 51.91 88 ILE A O 1
ATOM 723 N N . SER A 1 89 ? 16.051 -3.400 -10.430 1.00 51.84 89 SER A N 1
ATOM 724 C CA . SER A 1 89 ? 17.052 -3.402 -11.497 1.00 51.84 89 SER A CA 1
ATOM 725 C C . SER A 1 89 ? 17.640 -4.802 -11.703 1.00 51.84 89 SER A C 1
ATOM 727 O O . SER A 1 89 ? 17.891 -5.199 -12.841 1.00 51.84 89 SER A O 1
ATOM 729 N N . PHE A 1 90 ? 17.785 -5.575 -10.621 1.00 49.50 90 PHE A N 1
ATOM 730 C CA . PHE A 1 90 ? 18.303 -6.941 -10.655 1.00 49.50 90 PHE A CA 1
ATOM 731 C C . PHE A 1 90 ? 17.335 -7.935 -11.318 1.00 49.50 90 PHE A C 1
ATOM 733 O O . PHE A 1 90 ? 17.763 -8.704 -12.176 1.00 49.50 90 PHE A O 1
ATOM 740 N N . GLU A 1 91 ? 16.026 -7.875 -11.025 1.00 52.88 91 GLU A N 1
ATOM 741 C CA . GLU A 1 91 ? 15.023 -8.707 -11.723 1.00 52.88 91 GLU A CA 1
ATOM 742 C C . GLU A 1 91 ? 14.990 -8.409 -13.235 1.00 52.88 91 GLU A C 1
ATOM 744 O O . GLU A 1 91 ? 14.909 -9.325 -14.058 1.00 52.88 91 GLU A O 1
ATOM 749 N N . ARG A 1 92 ? 15.127 -7.133 -13.628 1.00 53.50 92 ARG A N 1
ATOM 750 C CA . ARG A 1 92 ? 15.277 -6.747 -15.041 1.00 53.50 92 ARG A CA 1
ATOM 751 C C . ARG A 1 92 ? 16.557 -7.307 -15.658 1.00 53.50 92 ARG A C 1
ATOM 753 O O . ARG A 1 92 ? 16.490 -7.851 -16.758 1.00 53.50 92 ARG A O 1
ATOM 760 N N . MET A 1 93 ? 17.703 -7.194 -14.983 1.00 55.66 93 MET A N 1
ATOM 761 C CA . MET A 1 93 ? 18.964 -7.755 -15.483 1.00 55.66 93 MET A CA 1
ATOM 762 C C . MET A 1 93 ? 18.883 -9.270 -15.670 1.00 55.66 93 MET A C 1
ATOM 764 O O . MET A 1 93 ? 19.307 -9.756 -16.714 1.00 55.66 93 MET A O 1
ATOM 768 N N . GLN A 1 94 ? 18.295 -10.008 -14.724 1.00 55.84 94 GLN A N 1
ATOM 769 C CA . GLN A 1 94 ? 18.116 -11.456 -14.862 1.00 55.84 94 GLN A CA 1
ATOM 770 C C . GLN A 1 94 ? 17.216 -11.814 -16.050 1.00 55.84 94 GLN A C 1
ATOM 772 O O . GLN A 1 94 ? 17.546 -12.712 -16.821 1.00 55.84 94 GLN A O 1
ATOM 777 N N . PHE A 1 95 ? 16.125 -11.072 -16.266 1.00 54.22 95 PHE A N 1
ATOM 778 C CA . PHE A 1 95 ? 15.259 -11.283 -17.428 1.00 54.22 95 PHE A CA 1
ATOM 779 C C . PHE A 1 95 ? 15.980 -11.016 -18.763 1.00 54.22 95 PHE A C 1
ATOM 781 O O . PHE A 1 95 ? 15.813 -11.773 -19.719 1.00 54.22 95 PHE A O 1
ATOM 788 N N . TYR A 1 96 ? 16.809 -9.968 -18.844 1.00 55.47 96 TYR A N 1
ATOM 789 C CA . TYR A 1 96 ? 17.609 -9.691 -20.045 1.00 55.47 96 TYR A CA 1
ATOM 790 C C . TYR A 1 96 ? 18.761 -10.683 -20.246 1.00 55.47 96 TYR A C 1
ATOM 792 O O . TYR A 1 96 ? 19.093 -10.984 -21.391 1.00 55.47 96 TYR A O 1
ATOM 800 N N . ALA A 1 97 ? 19.348 -11.207 -19.168 1.00 52.72 97 ALA A N 1
ATOM 801 C CA . ALA A 1 97 ? 20.366 -12.252 -19.234 1.00 52.7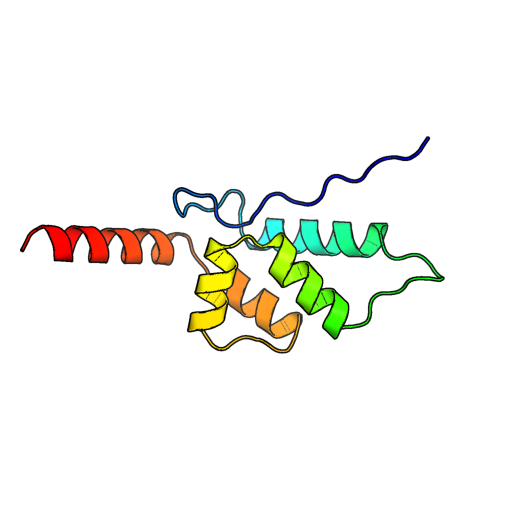2 97 ALA A CA 1
ATOM 802 C C . ALA A 1 97 ? 19.785 -13.572 -19.768 1.00 52.72 97 ALA A C 1
ATOM 804 O O . ALA A 1 97 ? 20.392 -14.194 -20.633 1.00 52.72 97 ALA A O 1
ATOM 805 N N . LEU A 1 98 ? 18.577 -13.951 -19.336 1.00 53.81 98 LEU A N 1
ATOM 806 C CA . LEU A 1 98 ? 17.883 -15.153 -19.818 1.00 53.81 98 LEU A CA 1
ATOM 807 C C . LEU A 1 98 ? 17.447 -15.063 -21.290 1.00 53.81 98 LEU A C 1
ATOM 809 O O . LEU A 1 98 ? 17.353 -16.086 -21.950 1.00 53.81 98 LEU A O 1
ATOM 813 N N . LYS A 1 99 ? 17.195 -13.856 -21.817 1.00 50.84 99 LYS A N 1
ATOM 814 C CA . LYS A 1 99 ? 16.834 -13.633 -23.232 1.00 50.84 99 LYS A CA 1
ATOM 815 C C . LYS A 1 99 ? 18.025 -13.553 -24.198 1.00 50.84 99 LYS A C 1
ATOM 817 O O . LYS A 1 99 ? 17.802 -13.414 -25.398 1.00 50.84 99 LYS A O 1
ATOM 822 N N . ARG A 1 100 ? 19.263 -13.540 -23.693 1.00 47.19 100 ARG A N 1
ATOM 823 C CA . ARG A 1 100 ? 20.495 -13.530 -24.508 1.00 47.19 100 ARG A CA 1
ATOM 824 C C . ARG A 1 100 ? 21.121 -14.923 -24.685 1.00 47.19 100 ARG A C 1
ATOM 826 O O . ARG A 1 100 ? 22.192 -15.004 -25.281 1.00 47.19 100 ARG A O 1
ATOM 833 N N . LEU A 1 101 ? 20.469 -15.972 -24.185 1.00 45.00 10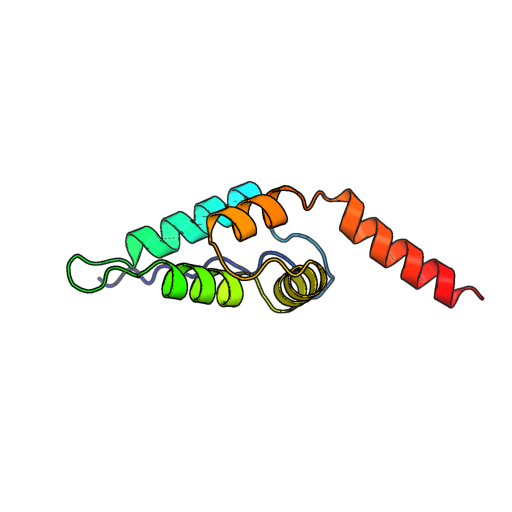1 LEU A N 1
ATOM 834 C CA . LEU A 1 101 ? 20.731 -17.381 -24.502 1.00 45.00 101 LEU A CA 1
ATOM 835 C C . LEU A 1 101 ? 19.688 -17.869 -25.512 1.00 45.00 101 LEU A C 1
ATOM 837 O O . LEU A 1 101 ? 20.060 -18.717 -26.347 1.00 45.00 101 LEU A O 1
#

Foldseek 3Di:
DDPPDDQDAAQADPVRDGPDQLLVNLVSLVVVLVVPDDPVRRDDFVRSLVSCLVRNDDNVNVVCVVVVQRDGPVSSSVVSNPDDPVVSVVVVVVVVVVVVD

Sequence (101 aa):
MYTWIVPPRELIDKTGKFTIDPIRWIEKVEAYICINETETNKLNESQKVCLMKELIGEKAHNRLKRSGTSESMMLLKKEIKSWSDVNISFERMQFYALKRL

Radius of gyration: 15.64 Å; Cα contacts (8 Å, |Δi|>4): 77; chains: 1; bounding box: 39×39×39 Å

Mean predicted aligned error: 9.18 Å

Nearest PDB structures (foldseek):
  7nlg-assembly2_C-2  TM=6.704E-01  e=2.250E+00  Saccharomyces cerevisiae
  7nli-assembly1_B  TM=6.806E-01  e=5.195E+00  Saccharomyces cerevisiae
  5ihy-assembly1_B  TM=2.833E-01  e=4.343E+00  Bacillus subtilis